Protein AF-X1A188-F1 (afdb_monomer_lite)

Secondary structure (DSSP, 8-state):
-HHHHHHHHHH-HHHHHHHTTPPP-EEEEETTTEEEEE-

Foldseek 3Di:
DQVVVVVVQCPDPVNCVVCPPPDFPDWDDDPPPDIDTHD

pLDDT: mean 85.45, std 3.6, range [76.81, 90.75]

Radius of gyration: 9.77 Å; chains: 1; bounding box: 19×16×28 Å

Sequence (39 aa):
SKEEVQQVALADERIKTFIGDKPIRKVVVVPGRLVNVVV

Structure (mmCIF, N/CA/C/O backbone):
data_AF-X1A188-F1
#
_entry.id   AF-X1A188-F1
#
loop_
_atom_site.group_PDB
_atom_site.id
_atom_site.type_symbol
_atom_site.label_atom_id
_atom_site.label_alt_id
_atom_site.label_comp_id
_atom_site.label_asym_id
_atom_site.label_entity_id
_atom_site.label_seq_id
_atom_site.pdbx_PDB_ins_code
_atom_site.Cartn_x
_atom_site.Cartn_y
_atom_site.Cartn_z
_atom_site.occupancy
_atom_site.B_iso_or_equiv
_atom_site.auth_seq_id
_atom_site.auth_comp_id
_atom_site.auth_asym_id
_atom_site.auth_atom_id
_atom_site.pdbx_PDB_model_num
ATOM 1 N N . SER A 1 1 ? -9.519 0.857 9.962 1.00 76.81 1 SER A N 1
ATOM 2 C CA . SER A 1 1 ? -10.137 -0.428 9.556 1.00 76.81 1 SER A CA 1
ATOM 3 C C . SER A 1 1 ? -9.157 -1.248 8.713 1.00 76.81 1 SER A C 1
ATOM 5 O O . SER A 1 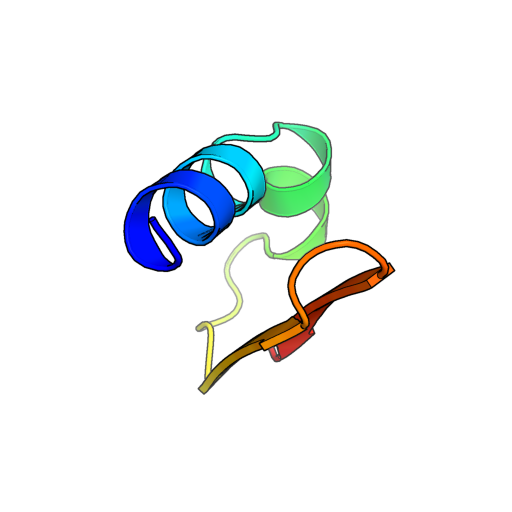1 ? -8.067 -0.772 8.411 1.00 76.81 1 SER A O 1
ATOM 7 N N . LYS A 1 2 ? -9.486 -2.501 8.360 1.00 77.38 2 LYS A N 1
ATOM 8 C CA . LYS A 1 2 ? -8.623 -3.365 7.527 1.00 77.38 2 LYS A CA 1
ATOM 9 C C . LYS A 1 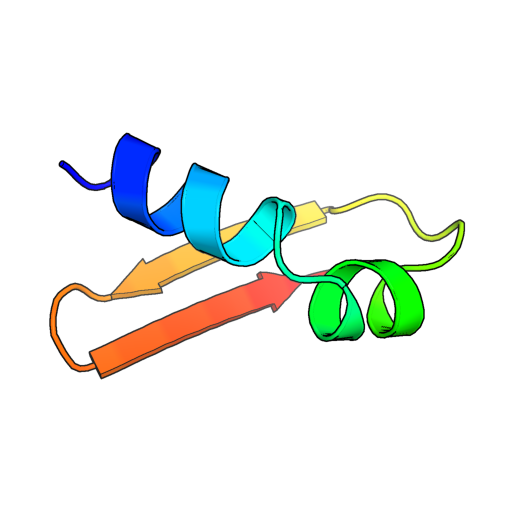2 ? -8.322 -2.730 6.160 1.00 77.38 2 LYS A C 1
ATOM 11 O O . LYS A 1 2 ? -7.204 -2.877 5.671 1.00 77.38 2 LYS A O 1
ATOM 16 N N . GLU A 1 3 ? -9.285 -2.004 5.586 1.00 80.44 3 GLU A N 1
ATOM 17 C CA . GLU A 1 3 ? -9.105 -1.285 4.322 1.00 80.44 3 GLU A CA 1
ATOM 18 C C . GLU A 1 3 ? -8.059 -0.169 4.423 1.00 80.44 3 GLU A C 1
ATOM 20 O O . GLU A 1 3 ? -7.213 -0.058 3.541 1.00 80.44 3 GLU A O 1
ATOM 25 N N . GLU A 1 4 ? -8.056 0.618 5.503 1.00 83.50 4 GLU A N 1
ATOM 26 C CA . GLU A 1 4 ? -7.072 1.698 5.691 1.00 83.50 4 GLU A CA 1
ATOM 27 C C . GLU A 1 4 ? -5.646 1.149 5.757 1.00 83.50 4 GLU A C 1
ATOM 29 O O . GLU A 1 4 ? -4.744 1.662 5.100 1.00 83.50 4 GLU A O 1
ATOM 34 N N . VAL A 1 5 ? -5.445 0.053 6.493 1.00 83.19 5 VAL A N 1
ATOM 35 C CA . VAL A 1 5 ? -4.129 -0.593 6.612 1.00 83.19 5 VAL A CA 1
ATOM 36 C C . VAL A 1 5 ? -3.652 -1.117 5.255 1.00 83.19 5 VAL A C 1
ATOM 38 O O . VAL A 1 5 ? -2.473 -1.003 4.921 1.00 83.19 5 VAL A O 1
ATOM 41 N N . GLN A 1 6 ? -4.565 -1.65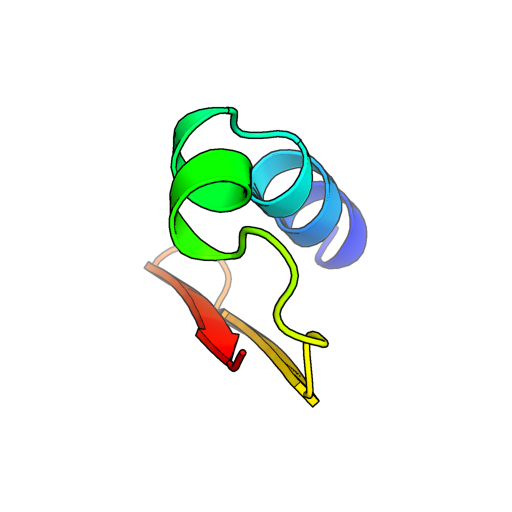9 4.448 1.00 80.38 6 GLN A N 1
ATOM 42 C CA . GLN A 1 6 ? -4.255 -2.105 3.094 1.00 80.38 6 GLN A CA 1
ATOM 43 C C . GLN A 1 6 ? -3.904 -0.933 2.168 1.00 80.38 6 GLN A C 1
ATOM 45 O O . GLN A 1 6 ? -2.953 -1.042 1.398 1.00 80.38 6 GLN A O 1
ATOM 50 N N . GLN A 1 7 ? -4.635 0.181 2.239 1.00 83.75 7 GLN A N 1
ATOM 51 C CA . GLN A 1 7 ? -4.347 1.360 1.421 1.00 83.75 7 GLN A CA 1
ATOM 52 C C . GLN A 1 7 ? -2.999 1.985 1.775 1.00 83.75 7 GLN A C 1
ATOM 54 O O . GLN A 1 7 ? -2.228 2.296 0.873 1.00 83.75 7 GLN A O 1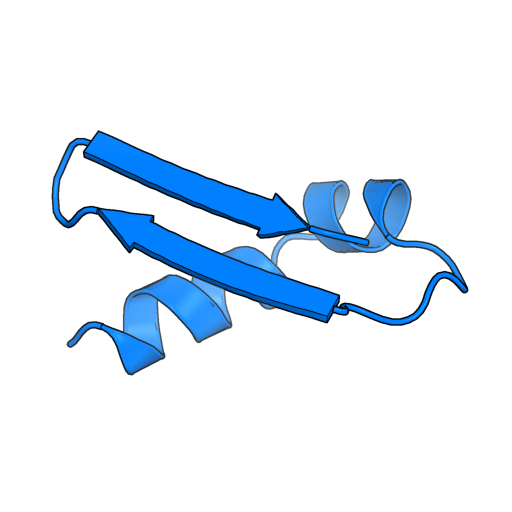
ATOM 59 N N . VAL A 1 8 ? -2.680 2.101 3.065 1.00 84.56 8 VAL A N 1
ATOM 60 C CA . VAL A 1 8 ? -1.381 2.615 3.520 1.00 84.56 8 VAL A CA 1
ATOM 61 C C . VAL A 1 8 ? -0.242 1.716 3.035 1.00 84.56 8 VAL A C 1
ATOM 63 O O . VAL A 1 8 ? 0.746 2.218 2.508 1.00 84.56 8 VAL A O 1
ATOM 66 N N . ALA A 1 9 ? -0.399 0.391 3.130 1.00 80.75 9 ALA A N 1
ATOM 67 C CA . ALA A 1 9 ? 0.600 -0.550 2.628 1.00 80.75 9 ALA A CA 1
ATOM 68 C C . ALA A 1 9 ? 0.782 -0.453 1.101 1.00 80.75 9 ALA A C 1
ATOM 70 O O . ALA A 1 9 ? 1.903 -0.464 0.611 1.00 80.75 9 ALA A O 1
ATOM 71 N N . LEU A 1 10 ? -0.297 -0.318 0.327 1.00 79.50 10 LEU A N 1
ATOM 72 C CA . LEU A 1 10 ? -0.203 -0.180 -1.134 1.00 79.50 10 LEU A CA 1
ATOM 73 C C . LEU A 1 10 ? 0.292 1.206 -1.582 1.00 79.50 10 LEU A C 1
ATOM 75 O O . LEU A 1 10 ? 0.802 1.350 -2.694 1.00 79.50 10 LEU A O 1
ATOM 79 N N . ALA A 1 11 ? 0.150 2.228 -0.738 1.00 83.94 11 ALA A N 1
ATOM 80 C CA . ALA A 1 11 ? 0.651 3.570 -1.003 1.00 83.94 11 ALA A CA 1
ATOM 81 C C . ALA A 1 11 ? 2.161 3.710 -0.747 1.00 83.94 11 ALA A C 1
ATOM 83 O O . ALA A 1 11 ? 2.769 4.624 -1.307 1.00 83.94 11 ALA A O 1
ATOM 84 N N . ASP A 1 12 ? 2.756 2.812 0.046 1.00 85.44 12 ASP A N 1
ATOM 85 C CA . ASP A 1 12 ? 4.180 2.820 0.383 1.00 85.44 12 ASP A CA 1
ATOM 86 C C . ASP A 1 12 ? 5.054 2.639 -0.872 1.00 85.44 12 ASP A C 1
ATOM 88 O O . ASP A 1 12 ? 4.936 1.672 -1.629 1.00 85.44 12 ASP A O 1
ATOM 92 N N . GLU A 1 13 ? 5.959 3.591 -1.084 1.00 83.81 13 GLU A N 1
ATOM 93 C CA . GLU A 1 13 ? 6.888 3.650 -2.217 1.00 83.81 13 GLU A CA 1
ATOM 94 C C . GLU A 1 13 ? 7.769 2.396 -2.333 1.00 83.81 13 GLU A C 1
ATOM 96 O O . GLU A 1 13 ? 8.054 1.918 -3.435 1.00 83.81 13 GLU A O 1
ATOM 101 N N . ARG A 1 14 ? 8.174 1.808 -1.200 1.00 85.50 14 ARG A N 1
ATOM 102 C CA . ARG A 1 14 ? 8.968 0.574 -1.188 1.00 85.50 14 ARG A CA 1
ATOM 103 C C . ARG A 1 14 ? 8.131 -0.576 -1.719 1.00 85.50 14 ARG A C 1
ATOM 105 O O . ARG A 1 14 ? 8.604 -1.336 -2.557 1.00 85.50 14 ARG A O 1
ATOM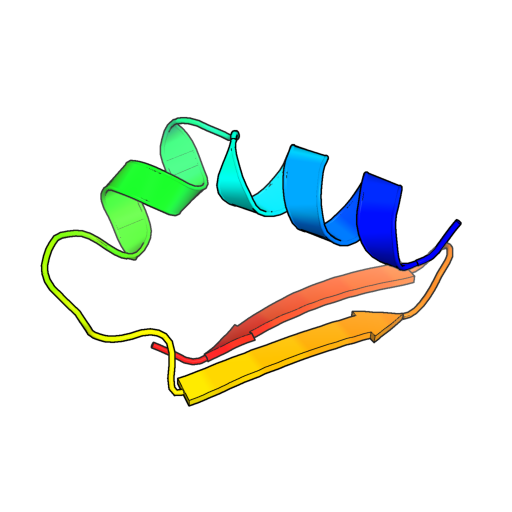 112 N N . ILE A 1 15 ? 6.878 -0.680 -1.278 1.00 83.56 15 ILE A N 1
ATOM 113 C CA . ILE A 1 15 ? 5.953 -1.724 -1.730 1.00 83.56 15 ILE A CA 1
ATOM 114 C C . ILE A 1 15 ? 5.674 -1.574 -3.227 1.00 83.56 15 ILE A C 1
ATOM 116 O O . ILE A 1 15 ? 5.768 -2.564 -3.947 1.00 83.56 15 ILE A O 1
ATOM 120 N N . LYS A 1 16 ? 5.451 -0.353 -3.727 1.00 82.56 16 LYS A N 1
ATOM 121 C CA . LYS A 1 16 ? 5.329 -0.097 -5.175 1.00 82.56 16 LYS A CA 1
ATOM 122 C C . LYS A 1 16 ? 6.559 -0.562 -5.956 1.00 82.56 16 LYS A C 1
ATOM 124 O O . LYS A 1 16 ? 6.412 -1.177 -7.007 1.00 82.56 16 LYS A O 1
ATOM 129 N N . THR A 1 17 ? 7.755 -0.344 -5.412 1.00 85.56 17 THR A N 1
ATOM 130 C CA . THR A 1 17 ? 9.016 -0.797 -6.023 1.00 85.56 17 THR A CA 1
ATOM 131 C C . THR A 1 17 ? 9.125 -2.328 -6.047 1.00 85.56 17 THR A C 1
ATOM 133 O O . THR A 1 17 ? 9.580 -2.898 -7.034 1.00 85.56 17 THR A O 1
ATOM 136 N N . PHE A 1 18 ? 8.682 -3.012 -4.986 1.00 84.75 18 PHE A N 1
ATOM 137 C CA . PHE A 1 18 ? 8.688 -4.480 -4.909 1.00 84.75 18 PHE A CA 1
ATOM 138 C C . PHE A 1 18 ? 7.615 -5.145 -5.783 1.00 84.75 18 PHE A C 1
ATOM 140 O O . PHE A 1 18 ? 7.849 -6.240 -6.300 1.00 84.75 18 PHE A O 1
ATOM 147 N N . ILE A 1 19 ? 6.449 -4.509 -5.936 1.00 85.44 19 ILE A N 1
ATOM 148 C CA . ILE A 1 19 ? 5.373 -4.990 -6.811 1.00 85.44 19 ILE A CA 1
ATOM 149 C C . ILE A 1 19 ? 5.767 -4.786 -8.279 1.00 85.44 19 ILE A C 1
ATOM 151 O O . ILE A 1 19 ? 5.637 -5.717 -9.078 1.00 85.44 19 ILE A O 1
ATOM 155 N N . GLY A 1 20 ? 6.296 -3.609 -8.629 1.00 84.31 20 GLY A N 1
ATOM 156 C CA . GLY A 1 20 ? 6.615 -3.256 -10.012 1.00 84.31 20 GLY A CA 1
ATOM 157 C C . GLY A 1 20 ? 5.399 -3.449 -10.922 1.00 84.31 20 GLY A C 1
ATOM 158 O O . GLY A 1 20 ? 4.298 -3.022 -10.582 1.00 84.31 20 GLY A O 1
ATOM 159 N N . ASP A 1 21 ? 5.588 -4.164 -12.032 1.00 82.69 21 ASP A N 1
ATOM 160 C CA . ASP A 1 21 ? 4.524 -4.479 -12.998 1.00 82.69 21 ASP A CA 1
ATOM 161 C C . ASP A 1 21 ? 3.777 -5.796 -12.699 1.00 82.69 21 ASP A C 1
ATOM 163 O O . ASP A 1 21 ? 2.993 -6.280 -13.521 1.00 82.69 21 ASP A O 1
ATOM 167 N N . LYS A 1 22 ? 4.027 -6.437 -11.547 1.00 87.56 22 LYS A N 1
ATOM 168 C CA . LYS A 1 22 ? 3.402 -7.727 -11.223 1.00 87.56 22 LYS A CA 1
ATOM 169 C C . LYS A 1 22 ? 1.963 -7.544 -10.726 1.00 87.56 22 LYS A C 1
ATOM 171 O O . LYS A 1 22 ? 1.704 -6.685 -9.881 1.00 87.56 22 LYS A O 1
ATOM 176 N N . PRO A 1 23 ? 1.014 -8.379 -11.182 1.00 85.62 23 PRO A N 1
ATOM 177 C CA . PRO A 1 23 ? -0.367 -8.297 -10.729 1.00 85.62 23 PRO A CA 1
ATOM 178 C C . PRO A 1 23 ? -0.515 -8.826 -9.297 1.00 85.62 23 PRO A C 1
ATOM 180 O O . PRO A 1 23 ? -0.209 -9.980 -9.009 1.00 85.62 23 PRO A O 1
ATOM 183 N N . ILE A 1 24 ? -1.072 -8.012 -8.399 1.00 88.56 24 ILE A N 1
ATOM 184 C CA . ILE A 1 24 ? -1.347 -8.422 -7.016 1.00 88.56 24 ILE A CA 1
ATOM 185 C C . ILE A 1 24 ? -2.419 -9.521 -7.011 1.00 88.56 24 ILE A C 1
ATOM 187 O O . ILE A 1 24 ? -3.570 -9.289 -7.378 1.00 88.56 24 ILE A O 1
ATOM 191 N N . ARG A 1 25 ? -2.059 -10.718 -6.543 1.00 90.75 25 ARG A N 1
ATOM 192 C CA . ARG A 1 25 ? -2.964 -11.873 -6.440 1.00 90.75 25 ARG A CA 1
ATOM 193 C C . ARG A 1 25 ? -3.779 -11.871 -5.155 1.00 90.75 25 ARG A C 1
ATOM 195 O O . ARG A 1 25 ? -4.914 -12.343 -5.144 1.00 90.75 25 ARG A O 1
ATOM 202 N N . LYS A 1 26 ? -3.193 -11.411 -4.045 1.00 88.69 26 LYS A N 1
ATOM 203 C CA . LYS A 1 26 ? -3.847 -11.431 -2.729 1.00 88.69 26 LYS A CA 1
ATOM 204 C C . LYS A 1 26 ? -3.155 -10.493 -1.749 1.00 88.69 26 LYS A C 1
ATOM 206 O O . LYS A 1 26 ? -1.934 -10.471 -1.683 1.00 88.69 26 LYS A O 1
ATOM 211 N N . VAL A 1 27 ? -3.926 -9.799 -0.916 1.00 89.25 27 VAL A N 1
ATOM 212 C CA . VAL A 1 27 ? -3.397 -9.051 0.234 1.00 89.25 27 VAL A CA 1
ATOM 213 C C . VAL A 1 27 ? -3.969 -9.641 1.515 1.00 89.25 27 VAL A C 1
ATOM 215 O O . VAL A 1 27 ? -5.182 -9.798 1.658 1.00 89.25 27 VAL A O 1
ATOM 218 N N . VAL A 1 28 ? -3.091 -10.003 2.447 1.00 90.44 28 VAL A N 1
ATOM 219 C CA . VAL A 1 28 ? -3.456 -10.583 3.741 1.00 90.44 28 VAL A CA 1
ATOM 220 C C . VAL A 1 28 ? -3.038 -9.620 4.839 1.00 90.44 28 VAL A C 1
ATOM 222 O O . VAL A 1 28 ? -1.853 -9.429 5.092 1.00 90.44 28 VAL A O 1
ATOM 225 N N . VAL A 1 29 ? -4.026 -9.021 5.500 1.00 90.69 29 VAL A N 1
ATOM 226 C CA . VAL A 1 29 ? -3.822 -8.105 6.627 1.00 90.69 29 VAL A CA 1
ATOM 227 C C . VAL A 1 29 ? -4.096 -8.855 7.925 1.00 90.69 29 VAL A C 1
ATOM 229 O O . VAL A 1 29 ? -5.216 -9.325 8.137 1.00 90.69 29 VAL A O 1
ATOM 232 N N . VAL A 1 30 ? -3.088 -8.934 8.791 1.00 88.88 30 VAL A N 1
ATOM 233 C CA . VAL A 1 30 ? -3.213 -9.372 10.184 1.00 88.88 30 VAL A CA 1
ATOM 234 C C . VAL A 1 30 ? -3.056 -8.131 11.071 1.00 88.88 30 VAL A C 1
ATOM 236 O O . VAL A 1 30 ? -1.931 -7.640 11.228 1.00 88.88 30 VAL A O 1
ATOM 239 N N . PRO A 1 31 ? -4.158 -7.590 11.628 1.00 85.50 31 PRO A N 1
ATOM 240 C CA . PRO A 1 31 ? -4.121 -6.380 12.446 1.00 85.50 31 PRO A CA 1
ATOM 241 C C . PRO A 1 31 ? -3.127 -6.504 13.605 1.00 85.50 31 PRO A C 1
ATOM 243 O O . PRO A 1 31 ? -3.085 -7.528 14.282 1.00 85.50 31 PRO A O 1
ATOM 246 N N . GLY A 1 32 ? -2.310 -5.469 13.811 1.00 87.56 32 GLY A N 1
ATOM 247 C CA . GLY A 1 32 ? -1.305 -5.435 14.879 1.00 87.56 32 GLY A CA 1
ATOM 248 C C . GLY A 1 32 ? -0.095 -6.356 14.679 1.00 87.56 32 GLY A C 1
ATOM 249 O O . GLY A 1 32 ? 0.712 -6.470 15.596 1.00 87.56 32 GLY A O 1
ATOM 250 N N . ARG A 1 33 ? 0.049 -7.020 13.518 1.00 90.06 33 ARG A N 1
ATOM 251 C CA . ARG A 1 33 ? 1.155 -7.962 13.280 1.00 90.06 33 ARG A CA 1
ATOM 252 C C . ARG A 1 33 ? 1.861 -7.786 11.938 1.00 90.06 33 ARG A C 1
ATOM 254 O O . ARG A 1 33 ? 3.059 -7.535 11.934 1.00 90.06 33 ARG A O 1
ATOM 261 N N . LEU A 1 34 ? 1.163 -7.974 10.812 1.00 88.06 34 LEU A N 1
ATOM 262 C CA . LEU A 1 34 ? 1.781 -7.939 9.479 1.00 88.06 34 LEU A CA 1
ATOM 263 C C . LEU A 1 34 ? 0.764 -7.704 8.359 1.00 88.06 34 LEU A C 1
ATOM 265 O O . LEU A 1 34 ? -0.405 -8.076 8.469 1.00 88.06 34 LEU A O 1
ATOM 269 N N . VAL A 1 35 ? 1.248 -7.165 7.243 1.00 89.06 35 VAL A N 1
ATOM 270 C CA . VAL A 1 35 ? 0.536 -7.140 5.963 1.00 89.06 35 VAL A CA 1
ATOM 271 C C . VAL A 1 35 ? 1.396 -7.877 4.951 1.00 89.06 35 VAL A C 1
ATOM 273 O O . VAL A 1 35 ?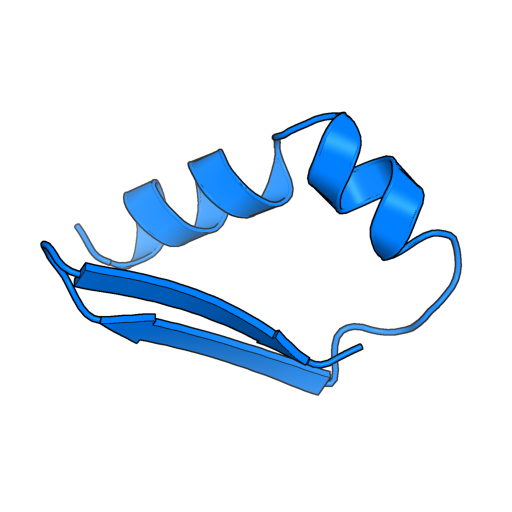 2.542 -7.498 4.733 1.00 89.06 35 VAL A O 1
ATOM 276 N N . ASN A 1 36 ? 0.858 -8.940 4.357 1.00 90.12 36 ASN A N 1
ATOM 277 C CA . ASN A 1 36 ? 1.546 -9.701 3.324 1.00 90.12 36 ASN A CA 1
ATOM 278 C C . ASN A 1 36 ? 0.876 -9.464 1.970 1.00 90.12 36 ASN A C 1
ATOM 280 O O . ASN A 1 36 ? -0.337 -9.650 1.835 1.00 90.12 36 ASN A O 1
ATOM 284 N N . VAL A 1 37 ? 1.666 -9.066 0.979 1.00 88.75 37 VAL A N 1
ATOM 285 C CA . VAL A 1 37 ? 1.205 -8.786 -0.382 1.00 88.75 37 VAL A CA 1
ATOM 286 C C . VAL A 1 37 ? 1.749 -9.878 -1.292 1.00 88.75 37 VAL A C 1
ATOM 288 O O . VAL A 1 37 ? 2.956 -10.041 -1.434 1.00 88.75 37 VAL A O 1
ATOM 291 N N . VAL A 1 38 ? 0.843 -10.647 -1.886 1.00 88.06 38 VAL A N 1
ATOM 292 C CA . VAL A 1 38 ? 1.162 -11.693 -2.856 1.00 88.06 38 VAL A CA 1
ATOM 293 C C . VAL A 1 38 ? 1.054 -11.079 -4.246 1.00 88.06 38 VAL A C 1
ATOM 295 O O . VAL A 1 38 ? -0.046 -10.702 -4.658 1.00 88.06 38 VAL A O 1
ATOM 298 N N . VAL A 1 39 ? 2.189 -10.980 -4.933 1.00 87.25 39 VAL A N 1
ATOM 299 C CA . VAL A 1 39 ? 2.338 -10.530 -6.331 1.00 87.25 39 VAL A CA 1
ATOM 300 C C . VAL A 1 39 ? 2.518 -11.697 -7.296 1.00 87.25 39 VAL A C 1
ATOM 302 O O . VAL A 1 39 ? 2.759 -12.828 -6.816 1.00 87.25 39 VAL A O 1
#

Organism: NCBI:txid412755